Protein AF-A0A9W7TXG0-F1 (afdb_monomer_lite)

pLDDT: mean 72.2, std 14.2, range [39.59, 88.69]

Radius of gyration: 20.52 Å; chains: 1; bounding box: 58×40×48 Å

Sequence (157 aa):
MNDTLKYTEVTIVGYT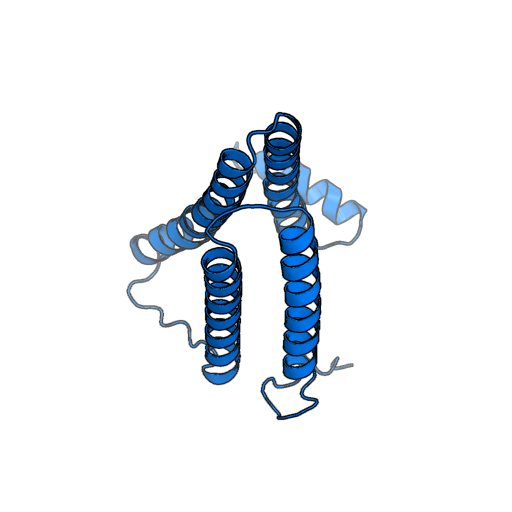LGIPDVIMGITFLAAGTSVPDCIASLIVARQGLGDMAVSNTIGSNVFDILVGLGVPWGIQTMAVNYGSVVQINSKGLVYSVVLLLGSVALTVLGIHVNRWRLDFKLGIYVLVLYAVFLCFSILIEYNVFTFVNLPMCQDEL

Organism: Triplophysa rosa (NCBI:txid992332)

InterPro domains:
  IPR004481 Sodium/potassium/calcium exchanger [PTHR10846] (10-150)
  IPR004837 Sodium/calcium exchanger membrane region [PF01699] (13-138)
  IPR044880 NCX, central ion-binding domain superfamily [G3DSA:1.20.1420.30] (5-139)

Foldseek 3Di:
DPPVVVVPPLVVVCVVVVHPSVCCCCVCVVCVQVVVLQVVLVVCVVVVNNVVSVVSNVVSVVCCCCVVPVVVVVCCCVPPDPDDDDPDPPQLVVVVVVLVVVLVVVLVVLCVVVVVDDDPVNVVVNVVSVVVSVVVNVCVVVCVPHCRDDDPDDPDD

Secondary structure (DSSP, 8-state):
--STTSSHHHHHHHHHHT--HHHHHHHHHHHHHHHHHHHHHHHHHHTT-HHHHHHHHHHHHHHHHIIIIIHHHHHHHHHT-TT------HHHHHHHHHHHHHHHHHHHHHHHHTTT---HHHHHHHHHHHHHHHHHHHHHHTTSSS--S--S-----

Structure (mmCIF, N/CA/C/O backbone):
data_AF-A0A9W7TXG0-F1
#
_entry.id   AF-A0A9W7TXG0-F1
#
loop_
_atom_site.group_PDB
_atom_site.id
_atom_site.type_symbol
_atom_site.label_atom_id
_atom_site.label_alt_id
_atom_site.label_comp_id
_atom_site.label_asym_id
_atom_site.label_entity_id
_atom_site.label_seq_id
_atom_site.pdbx_PDB_ins_code
_atom_site.Cartn_x
_atom_site.Cartn_y
_atom_site.Cartn_z
_atom_site.occupancy
_atom_site.B_iso_or_equiv
_atom_site.auth_seq_id
_atom_site.auth_comp_id
_atom_site.auth_asym_id
_atom_site.auth_atom_id
_atom_site.pdbx_PDB_model_num
ATOM 1 N N . MET A 1 1 ? 34.285 14.353 -10.438 1.00 43.69 1 MET A N 1
ATOM 2 C CA . MET A 1 1 ? 34.966 13.656 -9.320 1.00 43.69 1 MET A CA 1
ATOM 3 C C . MET A 1 1 ? 34.181 13.719 -7.999 1.00 43.69 1 MET A C 1
ATOM 5 O O . MET A 1 1 ? 34.749 13.370 -6.979 1.00 43.69 1 MET A O 1
ATOM 9 N N . ASN A 1 2 ? 32.892 14.110 -8.004 1.00 40.94 2 ASN A N 1
ATOM 10 C CA . ASN A 1 2 ? 32.049 14.172 -6.794 1.00 40.94 2 ASN A CA 1
ATOM 11 C C . ASN A 1 2 ? 30.741 13.360 -6.887 1.00 40.94 2 ASN A C 1
ATOM 13 O O . ASN A 1 2 ? 30.060 13.216 -5.878 1.00 40.94 2 ASN A O 1
ATOM 17 N N . ASP A 1 3 ? 30.409 12.784 -8.047 1.00 48.12 3 ASP A N 1
ATOM 18 C CA . ASP A 1 3 ? 29.173 12.000 -8.209 1.00 48.12 3 ASP A CA 1
ATOM 19 C C . ASP A 1 3 ? 29.360 10.508 -7.912 1.00 48.12 3 ASP A C 1
ATOM 21 O O . ASP A 1 3 ? 28.396 9.803 -7.646 1.00 48.12 3 ASP A O 1
ATOM 25 N N . THR A 1 4 ? 30.602 10.018 -7.882 1.00 50.62 4 THR A N 1
ATOM 26 C CA . THR A 1 4 ? 30.917 8.599 -7.643 1.00 50.62 4 THR A CA 1
ATOM 27 C C . THR A 1 4 ? 30.884 8.213 -6.158 1.00 50.62 4 THR A C 1
ATOM 29 O O . THR A 1 4 ? 30.825 7.031 -5.849 1.00 50.62 4 THR A O 1
ATOM 32 N N . LEU A 1 5 ? 30.892 9.180 -5.227 1.00 47.78 5 LEU A N 1
ATOM 33 C CA . LEU A 1 5 ? 30.926 8.911 -3.779 1.00 47.78 5 LEU A CA 1
ATOM 34 C C . LEU A 1 5 ? 29.542 8.767 -3.121 1.00 47.78 5 LEU A C 1
ATOM 36 O O . LEU A 1 5 ? 29.465 8.307 -1.987 1.00 47.78 5 LEU A O 1
ATOM 40 N N . LYS A 1 6 ? 28.446 9.120 -3.808 1.00 47.06 6 LYS A N 1
ATOM 41 C CA . LYS A 1 6 ? 27.081 8.931 -3.274 1.00 47.06 6 LYS A CA 1
ATOM 42 C C . LYS A 1 6 ? 26.516 7.526 -3.489 1.00 47.06 6 LYS A C 1
ATOM 44 O O . LYS A 1 6 ? 25.591 7.142 -2.784 1.00 47.06 6 LYS A O 1
ATOM 49 N N . TYR A 1 7 ? 27.069 6.761 -4.427 1.00 48.78 7 TYR A N 1
ATOM 50 C 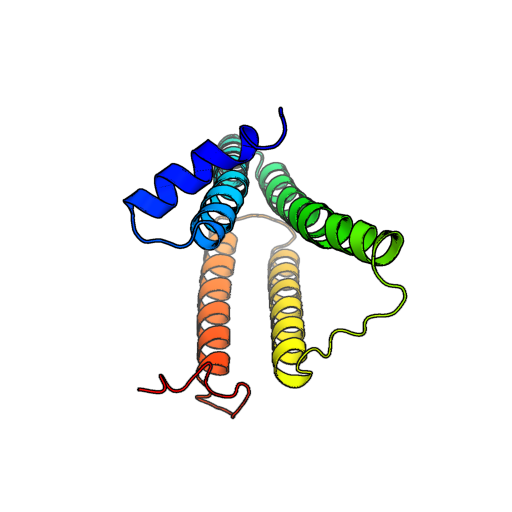CA . TYR A 1 7 ? 26.602 5.405 -4.737 1.00 48.78 7 TYR A CA 1
ATOM 51 C C . TYR A 1 7 ? 27.254 4.332 -3.853 1.00 48.78 7 TYR A C 1
ATOM 53 O O . TYR A 1 7 ? 26.931 3.155 -3.960 1.00 48.78 7 TYR A O 1
ATOM 61 N N . THR A 1 8 ? 28.174 4.712 -2.969 1.00 55.41 8 THR A N 1
ATOM 62 C CA . THR A 1 8 ? 29.118 3.771 -2.359 1.00 55.41 8 THR A CA 1
ATOM 63 C C . THR A 1 8 ? 28.560 3.053 -1.126 1.00 55.41 8 THR A C 1
ATOM 65 O O . THR A 1 8 ? 28.860 1.884 -0.930 1.00 55.41 8 THR A O 1
ATOM 68 N N . GLU A 1 9 ? 27.697 3.687 -0.329 1.00 54.62 9 GLU A N 1
ATOM 69 C CA . GLU A 1 9 ? 27.179 3.081 0.915 1.00 54.62 9 GLU A CA 1
ATOM 70 C C . GLU A 1 9 ? 26.253 1.883 0.641 1.00 54.62 9 GLU A C 1
ATOM 72 O O . GLU A 1 9 ? 26.399 0.825 1.250 1.00 54.62 9 GLU A O 1
ATOM 77 N N . VAL A 1 10 ? 25.342 2.013 -0.330 1.00 51.19 10 VAL A N 1
ATOM 78 C CA . VAL A 1 10 ? 24.383 0.948 -0.681 1.00 51.19 10 VAL A CA 1
ATOM 79 C C . VAL A 1 10 ? 25.086 -0.214 -1.391 1.00 51.19 10 VAL A C 1
ATOM 81 O O . VAL A 1 10 ? 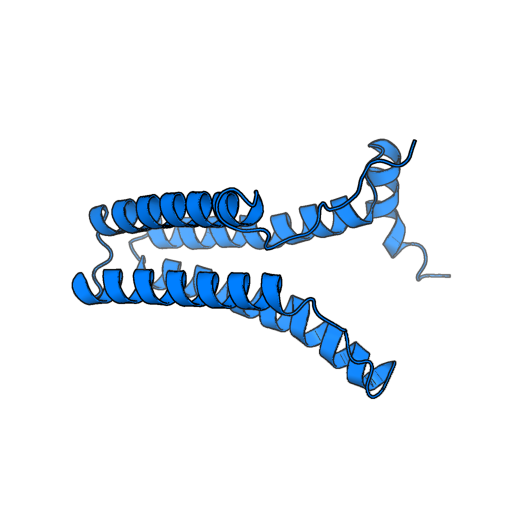24.794 -1.371 -1.105 1.00 51.19 10 VAL A O 1
ATOM 84 N N . THR A 1 11 ? 26.071 0.093 -2.239 1.00 53.81 11 THR A N 1
ATOM 85 C CA . THR A 1 11 ? 26.827 -0.901 -3.021 1.00 53.81 11 THR A CA 1
ATOM 86 C C . THR A 1 11 ? 27.772 -1.741 -2.146 1.00 53.81 11 THR A C 1
ATOM 88 O O . THR A 1 11 ? 27.989 -2.920 -2.408 1.00 53.81 11 THR A O 1
ATOM 91 N N . ILE A 1 12 ? 28.327 -1.177 -1.062 1.00 55.81 12 ILE A N 1
ATOM 92 C CA . ILE A 1 12 ? 29.228 -1.912 -0.150 1.00 55.81 12 ILE A CA 1
ATOM 93 C C . ILE A 1 12 ? 28.463 -2.952 0.684 1.00 55.81 12 ILE A C 1
ATOM 95 O O . ILE A 1 12 ? 28.956 -4.063 0.905 1.00 55.81 12 ILE A O 1
ATOM 99 N N . VAL A 1 13 ? 27.251 -2.623 1.138 1.00 56.03 13 VAL A N 1
ATOM 100 C CA . VAL A 1 13 ? 26.441 -3.538 1.957 1.00 56.03 13 VAL A CA 1
ATOM 101 C C . VAL A 1 13 ? 25.901 -4.705 1.116 1.00 56.03 13 VAL A C 1
ATOM 103 O O . VAL A 1 13 ? 25.885 -5.839 1.597 1.00 56.03 13 VAL A O 1
ATOM 106 N N . GLY A 1 14 ? 25.551 -4.478 -0.156 1.00 49.62 14 GLY A N 1
ATOM 107 C CA . GLY A 1 14 ? 25.003 -5.518 -1.040 1.00 49.62 14 GLY A CA 1
ATOM 108 C C . GLY A 1 14 ? 26.060 -6.507 -1.501 1.00 49.62 14 GLY A C 1
ATOM 109 O O . GLY A 1 14 ? 25.835 -7.719 -1.481 1.00 49.62 14 GLY A O 1
ATOM 110 N N . TYR A 1 15 ? 27.274 -6.013 -1.755 1.00 51.03 15 TYR A N 1
ATOM 111 C CA . TYR A 1 15 ? 28.436 -6.853 -2.046 1.00 51.03 15 TYR A CA 1
ATOM 112 C C . TYR A 1 15 ? 28.838 -7.757 -0.865 1.00 51.03 15 TYR A C 1
ATOM 114 O O . TYR A 1 15 ? 29.364 -8.848 -1.073 1.00 51.03 15 TYR A O 1
ATOM 122 N N . THR A 1 16 ? 28.563 -7.339 0.378 1.00 52.81 16 THR A N 1
ATOM 123 C CA . THR A 1 16 ? 28.902 -8.106 1.594 1.00 52.81 16 THR A CA 1
ATOM 124 C C . THR A 1 16 ? 27.891 -9.224 1.891 1.00 52.81 16 THR A C 1
ATOM 126 O O . THR A 1 16 ? 28.244 -10.227 2.507 1.00 52.81 16 THR A O 1
ATOM 129 N N . LEU A 1 17 ? 26.641 -9.077 1.438 1.00 55.19 17 LEU A N 1
ATOM 130 C CA . LEU A 1 17 ? 25.550 -10.033 1.678 1.00 55.19 17 LEU A CA 1
ATOM 131 C C . LEU A 1 17 ? 25.218 -10.917 0.464 1.00 55.19 17 LEU A C 1
ATOM 133 O O . LEU A 1 17 ? 24.398 -11.823 0.587 1.00 55.19 17 LEU A O 1
ATOM 137 N N . GLY A 1 18 ? 25.839 -10.677 -0.696 1.00 56.22 18 GLY A N 1
ATOM 138 C CA . GLY A 1 18 ? 25.551 -11.413 -1.934 1.00 56.22 18 GLY A CA 1
ATOM 139 C C . GLY A 1 18 ? 24.156 -11.131 -2.505 1.00 56.22 18 GLY A C 1
ATOM 140 O O . GLY A 1 18 ? 23.662 -11.899 -3.328 1.00 56.22 18 GLY A O 1
ATOM 141 N N . ILE A 1 19 ? 23.511 -10.046 -2.063 1.00 58.16 19 ILE A N 1
ATOM 142 C CA . ILE A 1 19 ? 22.169 -9.639 -2.488 1.00 58.16 19 ILE A CA 1
ATOM 143 C C . ILE A 1 19 ? 22.327 -8.474 -3.475 1.00 58.16 19 ILE A C 1
ATOM 145 O O . ILE A 1 19 ? 23.010 -7.506 -3.142 1.00 58.16 19 ILE A O 1
ATOM 149 N N . PRO A 1 20 ? 21.692 -8.524 -4.661 1.00 68.75 20 PRO A N 1
ATOM 150 C CA . PRO A 1 20 ? 21.745 -7.441 -5.637 1.00 68.75 20 PRO A CA 1
ATOM 151 C C . PRO A 1 20 ? 21.388 -6.084 -5.014 1.00 68.75 20 PRO A C 1
ATOM 153 O O . PRO A 1 20 ? 20.340 -5.950 -4.377 1.00 68.75 20 PRO A O 1
ATOM 156 N N . ASP A 1 21 ? 22.210 -5.059 -5.259 1.00 62.84 21 ASP A N 1
ATOM 157 C CA . ASP A 1 21 ? 22.036 -3.705 -4.700 1.00 62.84 21 ASP A CA 1
ATOM 158 C C . ASP A 1 21 ? 20.665 -3.100 -5.021 1.00 62.84 21 ASP A C 1
ATOM 160 O O . ASP A 1 21 ? 20.095 -2.350 -4.229 1.00 62.84 21 ASP A O 1
ATOM 164 N N . VAL A 1 22 ? 20.093 -3.484 -6.165 1.00 62.91 22 VAL A N 1
ATOM 165 C CA . VAL A 1 22 ? 18.744 -3.092 -6.586 1.00 62.91 22 VAL A CA 1
ATOM 166 C C . VAL A 1 22 ? 17.684 -3.625 -5.621 1.00 62.91 22 VAL A C 1
ATOM 168 O O . VAL A 1 22 ? 16.773 -2.885 -5.267 1.00 62.91 22 VAL A O 1
ATOM 171 N N . ILE A 1 23 ? 17.812 -4.872 -5.154 1.00 67.44 23 ILE A N 1
ATOM 172 C CA . ILE A 1 23 ? 16.852 -5.512 -4.243 1.00 67.44 23 ILE A CA 1
ATOM 173 C C . ILE A 1 23 ? 16.941 -4.887 -2.852 1.00 67.44 23 ILE A C 1
ATOM 175 O O . ILE A 1 23 ? 15.912 -4.611 -2.234 1.00 67.44 23 ILE A O 1
ATOM 179 N N . MET A 1 24 ? 18.150 -4.599 -2.366 1.00 67.50 24 MET A N 1
ATOM 180 C CA . MET A 1 24 ? 18.300 -3.841 -1.123 1.00 67.50 24 MET A CA 1
ATOM 181 C C . MET A 1 24 ? 17.745 -2.428 -1.255 1.00 67.50 24 MET A C 1
ATOM 183 O O . MET A 1 24 ? 17.029 -1.989 -0.362 1.00 67.50 24 MET A O 1
ATOM 187 N N . GLY A 1 25 ? 18.036 -1.737 -2.360 1.00 67.81 25 GLY A N 1
ATOM 188 C CA . GLY A 1 25 ? 17.551 -0.388 -2.622 1.00 67.81 25 GLY A CA 1
ATOM 189 C C . GLY A 1 25 ? 16.029 -0.324 -2.591 1.00 67.81 25 GLY A C 1
ATOM 190 O O . GLY A 1 25 ? 15.477 0.448 -1.820 1.00 67.81 25 GLY A O 1
ATOM 191 N N . ILE A 1 26 ? 15.339 -1.183 -3.344 1.00 70.00 26 ILE A N 1
ATOM 192 C CA . ILE A 1 26 ? 13.868 -1.207 -3.344 1.00 70.00 26 ILE A CA 1
ATOM 193 C C . ILE A 1 26 ? 13.293 -1.666 -1.999 1.00 70.00 26 ILE A C 1
ATOM 195 O O . ILE A 1 26 ? 12.309 -1.094 -1.551 1.00 70.00 26 ILE A O 1
ATOM 199 N N . THR A 1 27 ? 13.904 -2.639 -1.315 1.00 75.44 27 THR A N 1
ATOM 200 C CA . THR A 1 27 ? 13.351 -3.193 -0.067 1.00 75.44 27 THR A CA 1
ATOM 201 C C . THR A 1 27 ? 13.562 -2.257 1.116 1.00 75.44 27 THR A C 1
ATOM 203 O O . THR A 1 27 ? 12.620 -2.003 1.856 1.00 75.44 27 THR A O 1
ATOM 206 N N . PHE A 1 28 ? 14.766 -1.709 1.303 1.00 76.69 28 PHE A N 1
ATOM 207 C CA . PHE A 1 28 ? 15.037 -0.758 2.385 1.00 76.69 28 PHE A CA 1
ATOM 208 C C . PHE A 1 28 ? 14.370 0.590 2.142 1.00 76.69 28 PHE A C 1
ATOM 210 O O . PHE A 1 28 ? 13.922 1.206 3.104 1.00 76.69 28 PHE A O 1
ATOM 217 N N . LEU A 1 29 ? 14.264 1.042 0.889 1.00 73.31 29 LEU A N 1
ATOM 218 C CA . LEU A 1 29 ? 13.542 2.272 0.575 1.00 73.31 29 LEU A CA 1
ATOM 219 C C . LEU A 1 29 ? 12.035 2.086 0.797 1.00 73.31 29 LEU A C 1
ATOM 221 O O . LEU A 1 29 ? 11.433 2.907 1.478 1.00 73.31 29 LEU A O 1
ATOM 225 N N . ALA A 1 30 ? 11.445 0.983 0.319 1.00 72.62 30 ALA A N 1
ATOM 226 C CA . ALA A 1 30 ? 10.023 0.693 0.525 1.00 72.62 30 ALA A CA 1
ATOM 227 C C . ALA A 1 30 ? 9.682 0.407 1.998 1.00 72.62 30 ALA A C 1
ATOM 229 O O . ALA A 1 30 ? 8.665 0.875 2.510 1.00 72.62 30 ALA A O 1
ATOM 230 N N . ALA A 1 31 ? 10.539 -0.327 2.714 1.00 77.50 31 ALA A N 1
ATOM 231 C CA . ALA A 1 31 ? 10.395 -0.513 4.157 1.00 77.50 31 ALA A CA 1
ATOM 232 C C . ALA A 1 31 ? 10.584 0.817 4.901 1.00 77.50 31 ALA A C 1
ATOM 234 O O . ALA A 1 31 ? 9.868 1.097 5.860 1.00 77.50 31 ALA A O 1
ATOM 235 N N . GLY A 1 32 ? 11.512 1.653 4.438 1.00 76.31 32 GLY A N 1
ATOM 236 C CA . GLY A 1 32 ? 11.804 2.968 4.993 1.00 76.31 32 GLY A CA 1
ATOM 237 C C . GLY A 1 32 ? 10.654 3.964 4.870 1.00 76.31 32 GLY A C 1
ATOM 238 O O . GLY A 1 32 ? 10.540 4.813 5.748 1.00 76.31 32 GLY A O 1
ATOM 239 N N . THR A 1 33 ? 9.787 3.854 3.857 1.00 78.56 33 THR A N 1
ATOM 240 C CA . THR A 1 33 ? 8.554 4.660 3.768 1.00 78.56 33 THR A CA 1
ATOM 241 C C . THR A 1 33 ? 7.418 4.036 4.584 1.00 78.56 33 THR A C 1
ATOM 243 O O . THR A 1 33 ? 6.854 4.674 5.468 1.00 78.56 33 THR A O 1
ATOM 246 N N . SER A 1 34 ? 7.165 2.736 4.420 1.00 79.12 34 SER A N 1
ATOM 247 C CA . SER A 1 34 ? 6.002 2.072 5.035 1.00 79.12 34 SER A CA 1
ATOM 248 C C . SER A 1 34 ? 6.075 1.941 6.567 1.00 79.12 34 SER A C 1
ATOM 250 O O . SER A 1 34 ? 5.049 1.970 7.252 1.00 79.12 34 SER A O 1
ATOM 252 N N . VAL A 1 35 ? 7.273 1.767 7.140 1.00 81.19 35 VAL A N 1
ATOM 253 C CA . VAL A 1 35 ? 7.465 1.606 8.594 1.00 81.19 35 VAL A CA 1
ATOM 254 C C . VAL A 1 35 ? 7.099 2.874 9.381 1.00 81.19 35 VAL A C 1
ATOM 256 O O . VAL A 1 35 ? 6.275 2.768 10.296 1.00 81.19 35 VAL A O 1
ATOM 259 N N . PRO A 1 36 ? 7.654 4.067 9.083 1.00 79.94 36 PRO A N 1
ATOM 260 C CA . PRO A 1 36 ? 7.277 5.287 9.792 1.00 79.94 36 PRO A CA 1
ATOM 261 C C . PRO A 1 36 ? 5.808 5.666 9.574 1.00 79.94 36 PRO A C 1
ATOM 263 O O . PRO A 1 36 ? 5.165 6.094 10.532 1.00 79.94 36 PRO A O 1
ATOM 266 N N . ASP A 1 37 ? 5.243 5.436 8.386 1.00 81.75 37 ASP A N 1
ATOM 267 C CA . ASP A 1 37 ? 3.819 5.684 8.116 1.00 81.75 37 ASP A CA 1
ATOM 268 C C . ASP A 1 37 ? 2.894 4.796 8.960 1.00 81.75 37 ASP A C 1
ATOM 270 O O . ASP A 1 37 ? 1.886 5.259 9.512 1.00 81.75 37 ASP A O 1
ATOM 274 N N . CYS A 1 38 ? 3.260 3.522 9.120 1.00 78.94 38 CYS A N 1
ATOM 275 C CA . CYS A 1 38 ? 2.553 2.584 9.986 1.00 78.94 38 CYS A CA 1
ATOM 276 C C . CYS A 1 38 ? 2.625 3.022 11.457 1.00 78.94 38 CYS A C 1
ATOM 278 O O . CYS A 1 38 ? 1.605 3.052 12.150 1.00 78.94 38 CYS A O 1
ATOM 280 N N . ILE A 1 39 ? 3.808 3.434 11.926 1.00 85.38 39 ILE A N 1
ATOM 281 C CA . ILE A 1 39 ? 4.009 3.921 13.297 1.00 85.38 39 ILE A CA 1
ATOM 282 C C . ILE A 1 39 ? 3.206 5.205 13.544 1.00 85.38 39 ILE A C 1
ATOM 284 O O . ILE A 1 39 ? 2.512 5.299 14.558 1.00 85.38 39 ILE A O 1
ATOM 288 N N . ALA A 1 40 ? 3.242 6.171 12.624 1.00 85.56 40 ALA A N 1
ATOM 289 C CA . ALA A 1 40 ? 2.493 7.422 12.731 1.00 85.56 40 ALA A CA 1
ATOM 290 C C . ALA A 1 40 ? 0.979 7.169 12.803 1.00 85.56 40 ALA A C 1
ATOM 292 O O . ALA A 1 40 ? 0.304 7.655 13.714 1.00 85.56 40 ALA A O 1
ATOM 293 N N . SER A 1 41 ? 0.455 6.330 11.906 1.00 83.44 41 SER A N 1
ATOM 294 C CA . SER A 1 41 ? -0.966 5.963 11.881 1.00 83.44 41 SER A CA 1
ATOM 295 C C . SER A 1 41 ? -1.378 5.206 13.153 1.00 83.44 41 SER A C 1
ATOM 297 O O . SER A 1 41 ? -2.446 5.460 13.712 1.00 83.44 41 SER A O 1
ATOM 299 N N . LEU A 1 42 ? -0.511 4.333 13.680 1.00 84.75 42 LEU A N 1
ATOM 300 C CA . LEU A 1 42 ? -0.748 3.610 14.931 1.00 84.75 42 LEU A CA 1
ATOM 301 C C . LEU A 1 42 ? -0.797 4.548 16.145 1.00 84.75 42 LEU A C 1
ATOM 303 O O . LEU A 1 42 ? -1.681 4.400 16.989 1.00 84.75 42 LEU A O 1
ATOM 307 N N . ILE A 1 43 ? 0.122 5.511 16.246 1.00 86.88 43 ILE A N 1
ATOM 308 C CA . ILE A 1 43 ? 0.156 6.484 17.349 1.00 86.88 43 ILE A CA 1
ATOM 309 C C . ILE A 1 43 ? -1.129 7.319 17.360 1.00 86.88 43 ILE A C 1
ATOM 311 O O . ILE A 1 43 ? -1.770 7.447 18.403 1.00 86.88 43 ILE A O 1
ATOM 315 N N . VAL A 1 44 ? -1.547 7.828 16.200 1.00 84.62 44 VAL A N 1
ATOM 316 C CA . VAL A 1 44 ? -2.767 8.638 16.050 1.00 84.62 44 VAL A CA 1
ATOM 317 C C . VAL A 1 44 ? -4.024 7.810 16.355 1.00 84.62 44 VAL A C 1
ATOM 319 O O . VAL A 1 44 ? -4.920 8.274 17.064 1.00 84.62 44 VAL A O 1
ATOM 322 N N . ALA A 1 45 ? -4.065 6.542 15.932 1.00 83.81 45 ALA A N 1
ATOM 323 C CA . ALA A 1 45 ? -5.153 5.627 16.279 1.00 83.81 45 ALA A CA 1
ATOM 324 C C . ALA A 1 45 ? -5.236 5.368 17.795 1.00 83.81 45 ALA A C 1
ATOM 326 O O . ALA A 1 45 ? -6.330 5.322 18.360 1.00 83.81 45 ALA A O 1
ATOM 327 N N . ARG A 1 46 ? -4.092 5.247 18.486 1.00 83.31 46 ARG A N 1
ATOM 328 C CA . ARG A 1 46 ? -4.030 5.071 19.951 1.00 83.31 46 ARG A CA 1
ATOM 329 C C . ARG A 1 46 ? -4.468 6.310 20.728 1.00 83.31 46 ARG A C 1
ATOM 331 O O . ARG A 1 46 ? -4.929 6.168 21.855 1.00 83.31 46 ARG A O 1
ATOM 338 N N . GLN A 1 47 ? -4.377 7.492 20.127 1.00 86.88 47 GLN A N 1
ATOM 339 C CA . GLN A 1 47 ? -4.887 8.746 20.690 1.00 86.88 47 GLN A CA 1
ATOM 340 C C . GLN A 1 47 ? -6.408 8.915 20.510 1.00 86.88 47 GLN A C 1
ATOM 342 O O . GLN A 1 47 ? -6.962 9.935 20.908 1.00 86.88 47 GLN A O 1
ATOM 347 N N . GLY A 1 48 ? -7.101 7.926 19.930 1.00 81.62 48 GLY A N 1
ATOM 348 C CA . GLY A 1 48 ? -8.544 7.976 19.680 1.00 81.62 48 GLY A CA 1
ATOM 349 C C . GLY A 1 48 ? -8.930 8.719 18.398 1.00 81.62 48 GLY A C 1
ATOM 350 O O . GLY A 1 48 ? -10.114 8.859 18.109 1.00 81.62 48 GLY A O 1
ATOM 351 N N . LEU A 1 49 ? -7.950 9.151 17.598 1.00 84.25 49 LEU A N 1
ATOM 352 C CA . LEU A 1 49 ? -8.145 9.865 16.335 1.00 84.25 49 LEU A CA 1
ATOM 353 C C . LEU A 1 49 ? -8.122 8.887 15.147 1.00 84.25 49 LEU A C 1
ATOM 355 O O . LEU A 1 49 ? -7.348 9.038 14.204 1.00 84.25 49 LEU A O 1
ATOM 359 N N . GLY A 1 50 ? -8.971 7.857 15.194 1.00 78.75 50 GLY A N 1
ATOM 360 C CA . GLY A 1 50 ? -9.015 6.797 14.176 1.00 78.75 50 GLY A CA 1
ATOM 361 C C . GLY A 1 50 ? -9.241 7.317 12.751 1.00 78.75 50 GLY A C 1
ATOM 362 O O . GLY A 1 50 ? -8.574 6.864 11.825 1.00 78.75 50 GLY A O 1
ATOM 363 N N . ASP A 1 51 ? -10.098 8.325 12.581 1.00 80.94 51 ASP A N 1
ATOM 364 C CA . ASP A 1 51 ? -10.381 8.925 11.269 1.00 80.94 51 ASP A CA 1
ATOM 365 C C . ASP A 1 51 ? -9.140 9.608 10.670 1.00 80.94 51 ASP A C 1
ATOM 367 O O . ASP A 1 51 ? -8.867 9.500 9.473 1.00 80.94 51 ASP A O 1
ATOM 371 N N . MET A 1 52 ? -8.333 10.253 11.520 1.00 83.38 52 MET A N 1
ATOM 372 C CA . MET A 1 52 ? -7.069 10.867 11.114 1.00 83.38 52 MET A CA 1
ATOM 373 C C . MET A 1 52 ? -6.033 9.796 10.756 1.00 83.38 52 MET A C 1
ATOM 375 O O . MET A 1 52 ? -5.353 9.927 9.739 1.00 83.38 52 MET A O 1
ATOM 379 N N . ALA A 1 53 ? -5.954 8.709 11.528 1.00 83.31 53 ALA A N 1
ATOM 380 C CA . ALA A 1 53 ? -5.065 7.587 11.231 1.00 83.31 53 ALA A CA 1
ATOM 381 C C . ALA A 1 53 ? -5.373 6.953 9.863 1.00 83.31 53 ALA A C 1
ATOM 383 O O . ALA A 1 53 ? -4.458 6.728 9.073 1.00 83.31 53 ALA A O 1
ATOM 384 N N . VAL A 1 54 ? -6.656 6.737 9.549 1.00 82.25 54 VAL A N 1
ATOM 385 C CA . VAL A 1 54 ? -7.092 6.210 8.245 1.00 82.25 54 VAL A CA 1
ATOM 386 C C . VAL A 1 54 ? -6.731 7.177 7.116 1.00 82.25 54 VAL A C 1
ATOM 388 O O . VAL A 1 54 ? -6.205 6.748 6.089 1.00 82.25 54 VAL A O 1
ATOM 391 N N . SER A 1 55 ? -6.950 8.482 7.308 1.00 83.88 55 SER A N 1
ATOM 392 C CA . SER A 1 55 ? -6.593 9.490 6.301 1.00 83.88 55 SER A CA 1
ATOM 393 C C . SER A 1 55 ? -5.086 9.548 6.020 1.00 83.88 55 SER A C 1
ATOM 395 O O . SER A 1 55 ? -4.695 9.678 4.862 1.00 83.88 55 SER A O 1
ATOM 397 N N . ASN A 1 56 ? -4.250 9.378 7.051 1.00 85.94 56 ASN A N 1
ATOM 398 C CA . ASN A 1 56 ? -2.795 9.371 6.924 1.00 85.94 56 ASN A CA 1
ATOM 399 C C . ASN A 1 56 ? -2.314 8.157 6.121 1.00 85.94 56 ASN A C 1
ATOM 401 O O . ASN A 1 56 ? -1.580 8.313 5.154 1.00 85.94 56 ASN A O 1
ATOM 405 N N . THR A 1 57 ? -2.797 6.956 6.459 1.00 83.00 57 THR A N 1
ATOM 406 C CA . THR A 1 57 ? -2.424 5.728 5.736 1.00 83.00 57 THR A CA 1
ATOM 407 C C . THR A 1 57 ? -2.830 5.781 4.258 1.00 83.00 57 THR A C 1
ATOM 409 O O . THR A 1 57 ? -2.062 5.372 3.389 1.00 83.00 57 THR A O 1
ATOM 412 N N . ILE A 1 58 ? -4.024 6.299 3.946 1.00 84.75 58 ILE A N 1
ATOM 413 C CA . ILE A 1 58 ? -4.472 6.447 2.551 1.00 84.75 58 ILE A CA 1
ATOM 414 C C . ILE A 1 58 ? -3.631 7.509 1.828 1.00 84.75 58 ILE A C 1
ATOM 416 O O . ILE A 1 58 ? -3.220 7.291 0.690 1.00 84.75 58 ILE A O 1
ATOM 420 N N . GLY A 1 59 ? -3.360 8.641 2.485 1.00 83.31 59 GLY A N 1
ATOM 421 C CA . GLY A 1 59 ? -2.588 9.749 1.927 1.00 83.31 59 GLY A CA 1
ATOM 422 C C . GLY A 1 59 ? -1.151 9.370 1.573 1.00 83.31 59 GLY A C 1
ATOM 423 O O . GLY A 1 59 ? -0.731 9.639 0.447 1.00 83.31 59 GLY A O 1
ATOM 424 N N . SER A 1 60 ? -0.429 8.703 2.480 1.00 83.94 60 SER A N 1
ATOM 425 C CA . SER A 1 60 ? 0.958 8.276 2.242 1.00 83.94 60 SER A CA 1
ATOM 426 C C . SER A 1 60 ? 1.060 7.312 1.057 1.00 83.94 60 SER A C 1
ATOM 428 O O . SER A 1 60 ? 1.870 7.534 0.163 1.00 83.94 60 SER A O 1
ATOM 430 N N . ASN A 1 61 ? 0.159 6.328 0.944 1.00 85.69 61 ASN A N 1
ATOM 431 C CA . ASN A 1 61 ? 0.153 5.400 -0.197 1.00 85.69 61 ASN A CA 1
ATOM 432 C C . ASN A 1 61 ? -0.141 6.098 -1.535 1.00 85.69 61 ASN A C 1
ATOM 434 O O . ASN A 1 61 ? 0.447 5.764 -2.564 1.00 85.69 61 ASN A O 1
ATOM 438 N N . VAL A 1 62 ? -1.066 7.064 -1.546 1.00 86.69 62 VAL A N 1
ATOM 439 C CA . VAL A 1 62 ? -1.379 7.843 -2.756 1.00 86.69 62 VAL A CA 1
ATOM 440 C C . VAL A 1 62 ? -0.191 8.719 -3.155 1.00 86.69 62 VAL A C 1
ATOM 442 O O . VAL A 1 62 ? 0.123 8.815 -4.343 1.00 86.69 62 VAL A O 1
ATOM 445 N N . PHE A 1 63 ? 0.490 9.327 -2.182 1.00 85.75 63 PHE A N 1
ATOM 446 C CA . PHE A 1 63 ? 1.699 10.109 -2.416 1.00 85.75 63 PHE A CA 1
ATOM 447 C C . PHE A 1 63 ? 2.837 9.243 -2.968 1.00 85.75 63 PHE A C 1
ATOM 449 O O . PHE A 1 63 ? 3.429 9.617 -3.978 1.00 85.75 63 PHE A O 1
ATOM 456 N N . ASP A 1 64 ? 3.079 8.065 -2.391 1.00 85.38 64 ASP A N 1
ATOM 457 C CA . ASP A 1 64 ? 4.106 7.125 -2.852 1.00 85.38 64 ASP A CA 1
ATOM 458 C C . ASP A 1 64 ? 3.860 6.665 -4.293 1.00 85.38 64 ASP A C 1
ATOM 460 O O . ASP A 1 64 ? 4.793 6.592 -5.089 1.00 85.38 64 ASP A O 1
ATOM 464 N N . ILE A 1 65 ? 2.607 6.429 -4.686 1.00 85.00 65 ILE A N 1
ATOM 465 C CA . ILE A 1 65 ? 2.268 6.086 -6.075 1.00 85.00 65 ILE A CA 1
ATOM 466 C C . ILE A 1 65 ? 2.486 7.290 -7.004 1.00 85.00 65 ILE A C 1
ATOM 468 O O . ILE A 1 65 ? 3.115 7.160 -8.056 1.00 85.00 65 ILE A O 1
ATOM 472 N N . LEU A 1 66 ? 1.990 8.475 -6.636 1.00 84.94 66 LEU A N 1
ATOM 473 C CA . LEU A 1 66 ? 2.091 9.674 -7.477 1.00 84.94 66 LEU A CA 1
ATOM 474 C C . LEU A 1 66 ? 3.537 10.143 -7.651 1.00 84.94 66 LEU A C 1
ATOM 476 O O . LEU A 1 66 ? 3.947 10.490 -8.757 1.00 84.94 66 LEU A O 1
ATOM 480 N N . VAL A 1 67 ? 4.312 10.152 -6.572 1.00 84.88 67 VAL A N 1
ATOM 481 C CA . VAL A 1 67 ? 5.696 10.625 -6.582 1.00 84.88 67 VAL A CA 1
ATOM 482 C C . VAL A 1 67 ? 6.648 9.514 -6.995 1.00 84.88 67 VAL A C 1
ATOM 484 O O . VAL A 1 67 ? 7.522 9.757 -7.821 1.00 84.88 67 VAL A O 1
ATOM 487 N N . GLY A 1 68 ? 6.464 8.294 -6.495 1.00 81.81 68 GLY A N 1
ATOM 488 C CA . GLY A 1 68 ? 7.330 7.155 -6.799 1.00 81.81 68 GLY A CA 1
ATOM 489 C C . GLY A 1 68 ? 7.178 6.626 -8.224 1.00 81.81 68 GLY A C 1
ATOM 490 O O . GLY A 1 68 ? 8.182 6.292 -8.846 1.00 81.81 68 GLY A O 1
ATOM 491 N N . LEU A 1 69 ? 5.961 6.586 -8.781 1.00 80.75 69 LEU A N 1
ATOM 492 C CA . LEU A 1 69 ? 5.736 6.150 -10.168 1.00 80.75 69 LEU A CA 1
ATOM 493 C C . LEU A 1 69 ? 5.546 7.332 -11.123 1.00 80.75 69 LEU A C 1
ATOM 495 O O . LEU A 1 69 ? 6.124 7.346 -12.209 1.00 80.75 69 LEU A O 1
ATOM 499 N N . GLY A 1 70 ? 4.763 8.339 -10.733 1.00 82.38 70 GLY A N 1
ATOM 500 C CA . GLY A 1 70 ? 4.394 9.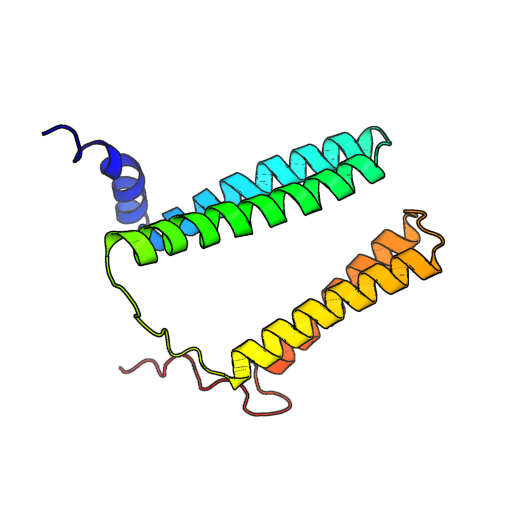439 -11.628 1.00 82.38 70 GLY A CA 1
ATOM 501 C C . GLY A 1 70 ? 5.554 10.367 -11.993 1.00 82.38 70 GLY A C 1
ATOM 502 O O . GLY A 1 70 ? 5.695 10.731 -13.160 1.00 82.38 70 GLY A O 1
ATOM 503 N N . VAL A 1 71 ? 6.420 10.727 -11.038 1.00 83.50 71 VAL A N 1
ATOM 504 C CA . VAL A 1 71 ? 7.523 11.674 -11.292 1.00 83.50 71 VAL A CA 1
ATOM 505 C C . VAL A 1 71 ? 8.626 11.067 -12.171 1.00 83.50 71 VAL A C 1
ATOM 507 O O . VAL A 1 71 ? 8.969 11.697 -13.173 1.00 83.50 71 VAL A O 1
ATOM 510 N N . PRO A 1 72 ? 9.164 9.858 -11.904 1.00 80.00 72 PRO A N 1
ATOM 511 C CA . PRO A 1 72 ? 10.191 9.264 -12.761 1.00 80.00 72 PRO A CA 1
ATOM 512 C C . PRO A 1 72 ? 9.690 9.001 -14.177 1.00 80.00 72 PRO A C 1
ATOM 514 O O . PRO A 1 72 ? 10.414 9.243 -15.141 1.00 80.00 72 PRO A O 1
ATOM 517 N N . TRP A 1 73 ? 8.438 8.557 -14.314 1.00 77.06 73 TRP A N 1
ATOM 518 C CA . TRP A 1 73 ? 7.839 8.292 -15.618 1.00 77.06 73 TRP A CA 1
ATOM 519 C C . TRP A 1 73 ? 7.558 9.588 -16.386 1.00 77.06 73 TRP A C 1
ATOM 521 O O . TRP A 1 73 ? 7.857 9.667 -17.576 1.00 77.06 73 TRP A O 1
ATOM 531 N N . GLY A 1 74 ? 7.103 10.640 -15.693 1.00 80.62 74 GLY A N 1
ATOM 532 C CA . GLY A 1 74 ? 6.960 11.996 -16.230 1.00 80.62 74 GLY A CA 1
ATOM 533 C C . GLY A 1 74 ? 8.285 12.585 -16.726 1.00 80.62 74 GLY A C 1
ATOM 534 O O . GLY A 1 74 ? 8.372 13.105 -17.838 1.00 80.62 74 GLY A O 1
ATOM 535 N N . ILE A 1 75 ? 9.352 12.445 -15.941 1.00 80.50 75 ILE A N 1
ATOM 536 C CA . ILE A 1 75 ? 10.694 12.891 -16.335 1.00 80.50 75 ILE A CA 1
ATOM 537 C C . ILE A 1 75 ? 11.200 12.067 -17.524 1.00 80.50 75 ILE A C 1
ATOM 539 O O . ILE A 1 75 ? 11.708 12.635 -18.487 1.00 80.50 75 ILE A O 1
ATOM 543 N N . GLN A 1 76 ? 11.024 10.744 -17.508 1.00 72.69 76 GLN A N 1
ATOM 544 C CA . GLN A 1 76 ? 11.473 9.863 -18.587 1.00 72.69 76 GLN A CA 1
ATOM 545 C C . GLN A 1 76 ? 10.746 10.144 -19.911 1.00 72.69 76 GLN A C 1
ATOM 547 O O . GLN A 1 76 ? 11.397 10.216 -20.957 1.00 72.69 76 GLN A O 1
ATOM 552 N N . THR A 1 77 ? 9.426 10.359 -19.880 1.00 72.69 77 THR A N 1
ATOM 553 C CA . THR A 1 77 ? 8.650 10.679 -21.089 1.00 72.69 77 THR A CA 1
ATOM 554 C C . THR A 1 77 ? 8.956 12.071 -21.639 1.00 72.69 77 THR A C 1
ATOM 556 O O . THR A 1 77 ? 8.838 12.264 -22.846 1.00 72.69 77 THR A O 1
ATOM 559 N N . MET A 1 78 ? 9.344 13.036 -20.796 1.00 72.00 78 MET A N 1
ATOM 560 C CA . MET A 1 78 ? 9.707 14.386 -21.246 1.00 72.00 78 MET A CA 1
ATOM 561 C C . MET A 1 78 ? 11.169 14.497 -21.700 1.00 72.00 78 MET A C 1
ATOM 563 O O . MET A 1 78 ? 11.454 15.270 -22.611 1.00 72.00 78 MET A O 1
ATOM 567 N N . ALA A 1 79 ? 12.093 13.758 -21.075 1.00 69.12 79 ALA A N 1
ATOM 568 C CA . ALA A 1 79 ? 13.534 13.943 -21.262 1.00 69.12 79 ALA A CA 1
ATOM 569 C C . ALA A 1 79 ? 14.223 12.890 -22.149 1.00 69.12 79 ALA A C 1
ATOM 571 O O . ALA A 1 79 ? 15.292 13.186 -22.678 1.00 69.12 79 ALA A O 1
ATOM 572 N N . VAL A 1 80 ? 13.675 11.672 -22.300 1.00 61.53 80 VAL A N 1
ATOM 573 C CA . VAL A 1 80 ? 14.433 10.535 -22.872 1.00 61.53 80 VAL A CA 1
ATOM 574 C C . VAL A 1 80 ? 13.836 9.967 -24.163 1.00 61.53 80 VAL A C 1
ATOM 576 O O . VAL A 1 80 ? 14.583 9.742 -25.109 1.00 61.53 80 VAL A O 1
ATOM 579 N N . ASN A 1 81 ? 12.525 9.718 -24.245 1.00 54.53 81 ASN A N 1
ATOM 580 C CA . ASN A 1 81 ? 11.915 9.140 -25.453 1.00 54.53 81 ASN A CA 1
ATOM 581 C C . ASN A 1 81 ? 10.438 9.534 -25.598 1.00 54.53 81 ASN A C 1
ATOM 583 O O . ASN A 1 81 ? 9.594 9.102 -24.812 1.00 54.53 81 ASN A O 1
ATOM 587 N N . TYR A 1 82 ? 10.111 10.291 -26.649 1.00 50.69 82 TYR A N 1
ATOM 588 C CA . TYR A 1 82 ? 8.728 10.516 -27.072 1.00 50.69 82 TYR A CA 1
ATOM 589 C C . TYR A 1 82 ? 8.154 9.211 -27.648 1.00 50.69 82 TYR A C 1
ATOM 591 O O . TYR A 1 82 ? 8.508 8.813 -28.754 1.00 50.69 82 TYR A O 1
ATOM 599 N N . GLY A 1 83 ? 7.246 8.556 -26.919 1.00 55.12 83 GLY A N 1
ATOM 600 C CA . GLY A 1 83 ? 6.380 7.515 -27.492 1.00 55.12 83 GLY A CA 1
ATOM 601 C C . GLY A 1 83 ? 6.843 6.060 -27.361 1.00 55.12 83 GLY A C 1
ATOM 602 O O . GLY A 1 83 ? 6.427 5.229 -28.166 1.00 55.12 83 GLY A O 1
ATOM 603 N N . SER A 1 84 ? 7.651 5.709 -26.354 1.00 48.84 84 SER A N 1
ATOM 604 C CA . SER A 1 84 ? 7.905 4.291 -26.058 1.00 48.84 84 SER A CA 1
ATOM 605 C C . SER A 1 84 ? 6.656 3.643 -25.451 1.00 48.84 84 SER A C 1
ATOM 607 O O . SER A 1 84 ? 6.299 3.890 -24.299 1.00 48.84 84 SER A O 1
ATOM 609 N N . VAL A 1 85 ? 5.961 2.832 -26.249 1.00 52.88 85 VAL A N 1
ATOM 610 C CA . VAL A 1 85 ? 4.810 2.040 -25.808 1.00 52.88 85 VAL A CA 1
ATOM 611 C C . VAL A 1 85 ? 5.302 0.788 -25.089 1.00 52.88 85 VAL A C 1
ATOM 613 O O . VAL A 1 85 ? 5.763 -0.173 -25.702 1.00 52.88 85 VAL A O 1
ATOM 616 N N . VAL A 1 86 ? 5.199 0.789 -23.763 1.00 53.72 86 VAL A N 1
ATOM 617 C CA . VAL A 1 86 ? 5.439 -0.412 -22.960 1.00 53.72 86 VAL A CA 1
ATOM 618 C C . VAL A 1 86 ? 4.296 -1.390 -23.235 1.00 53.72 86 VAL A C 1
ATOM 620 O O . VAL A 1 86 ? 3.141 -1.123 -22.907 1.00 53.72 86 VAL A O 1
ATOM 623 N N . GLN A 1 87 ? 4.606 -2.509 -23.889 1.00 50.31 87 GLN A N 1
ATOM 624 C CA . GLN A 1 87 ? 3.653 -3.590 -24.137 1.00 50.31 87 GLN A CA 1
ATOM 625 C C . GLN A 1 87 ? 3.416 -4.346 -22.827 1.00 50.31 87 GLN A C 1
ATOM 627 O O . GLN A 1 87 ? 4.202 -5.202 -22.428 1.00 50.31 87 GLN A O 1
ATOM 632 N N . ILE A 1 88 ? 2.340 -3.986 -22.132 1.00 55.88 88 ILE A N 1
ATOM 633 C CA . ILE A 1 88 ? 1.945 -4.604 -20.869 1.00 55.88 88 ILE A CA 1
ATOM 634 C C . ILE A 1 88 ? 1.035 -5.796 -21.180 1.00 55.88 88 ILE A C 1
ATOM 636 O O . ILE A 1 88 ? 0.017 -5.650 -21.862 1.00 55.88 88 ILE A O 1
ATOM 640 N N . ASN A 1 89 ? 1.402 -6.975 -20.674 1.00 58.44 89 ASN A N 1
ATOM 641 C CA . ASN A 1 89 ? 0.645 -8.215 -20.838 1.00 58.44 89 ASN A CA 1
ATOM 642 C C . ASN A 1 89 ? -0.815 -8.013 -20.383 1.00 58.44 89 ASN A C 1
ATOM 644 O O . ASN A 1 89 ? -1.106 -7.832 -19.198 1.00 58.44 89 ASN A O 1
ATOM 648 N N . SER A 1 90 ? -1.738 -7.981 -21.348 1.00 58.19 90 SER A N 1
ATOM 649 C CA . SER A 1 90 ? -3.056 -7.364 -21.163 1.00 58.19 90 SER A CA 1
ATOM 650 C C . SER A 1 90 ? -4.025 -8.193 -20.327 1.00 58.19 90 SER A C 1
ATOM 652 O O . SER A 1 90 ? -5.037 -7.663 -19.886 1.00 58.19 90 SER A O 1
ATOM 654 N N . LYS A 1 91 ? -3.757 -9.483 -20.098 1.00 63.38 91 LYS A N 1
ATOM 655 C CA . LYS A 1 91 ? -4.663 -10.325 -19.305 1.00 63.38 91 LYS A CA 1
ATOM 656 C C . LYS A 1 91 ? -4.352 -10.225 -17.817 1.00 63.38 91 LYS A C 1
ATOM 658 O O . LYS A 1 91 ? -5.220 -9.794 -17.067 1.00 63.38 91 LYS A O 1
ATOM 663 N N . GLY A 1 92 ? -3.117 -10.519 -17.406 1.00 69.38 92 GLY A N 1
ATOM 664 C CA . GLY A 1 92 ? -2.704 -10.447 -15.998 1.00 69.38 92 GLY A CA 1
ATOM 665 C C . GLY A 1 92 ? -2.935 -9.067 -15.379 1.00 69.38 92 GLY A C 1
ATOM 666 O O . GLY A 1 92 ? -3.530 -8.968 -14.311 1.00 69.38 92 GLY A O 1
ATOM 667 N N . LEU A 1 93 ? -2.584 -7.993 -16.098 1.00 74.88 93 LEU A N 1
ATOM 668 C CA . LEU A 1 93 ? -2.786 -6.626 -15.614 1.00 74.88 93 LEU A CA 1
ATOM 669 C C . LEU A 1 93 ? -4.271 -6.286 -15.418 1.00 74.88 93 LEU A C 1
ATOM 671 O O . LEU A 1 93 ? -4.638 -5.710 -14.397 1.00 74.88 93 LEU A O 1
ATOM 675 N N . VAL A 1 94 ? -5.134 -6.652 -16.373 1.00 80.69 94 VAL A N 1
ATOM 676 C CA . VAL A 1 94 ? -6.578 -6.391 -16.267 1.00 80.69 94 VAL A CA 1
ATOM 677 C C . VAL A 1 94 ? -7.168 -7.135 -15.072 1.00 80.69 94 VAL A C 1
ATOM 679 O O . VAL A 1 94 ? -7.947 -6.542 -14.331 1.00 80.69 94 VAL A O 1
ATOM 682 N N . TYR A 1 95 ? -6.761 -8.384 -14.823 1.00 77.69 95 TYR A N 1
ATOM 683 C CA . TYR A 1 95 ? -7.196 -9.113 -13.629 1.00 77.69 95 TYR A CA 1
ATOM 684 C C . TYR A 1 95 ? -6.716 -8.442 -12.342 1.00 77.69 95 TYR A C 1
ATOM 686 O O . TYR A 1 95 ? -7.538 -8.207 -11.460 1.00 77.69 95 TYR A O 1
ATOM 694 N N . SER A 1 96 ? -5.441 -8.056 -12.243 1.00 80.06 96 SER A N 1
ATOM 695 C CA . SER A 1 96 ? -4.912 -7.364 -11.060 1.00 80.06 96 SER A CA 1
ATOM 696 C C . SER A 1 96 ? -5.628 -6.040 -10.792 1.00 80.06 96 SER A C 1
ATOM 698 O O . SER A 1 96 ? -5.973 -5.748 -9.649 1.00 80.06 96 SER A O 1
ATOM 700 N N . VAL A 1 97 ? -5.916 -5.259 -11.838 1.00 84.12 97 VAL A N 1
ATOM 701 C CA . VAL A 1 97 ? -6.647 -3.989 -11.725 1.00 84.12 97 VAL A CA 1
ATOM 702 C C . VAL A 1 97 ? -8.096 -4.222 -11.299 1.00 84.12 97 VAL A C 1
ATOM 704 O O . VAL A 1 97 ? -8.575 -3.552 -10.388 1.00 84.12 97 VAL A O 1
ATOM 707 N N . VAL A 1 98 ? -8.798 -5.184 -11.906 1.00 85.12 98 VAL A N 1
ATOM 708 C CA . VAL A 1 98 ? -10.187 -5.513 -11.539 1.00 85.12 98 VAL A CA 1
ATOM 709 C C . VAL A 1 98 ? -10.269 -6.032 -10.103 1.00 85.12 98 VAL A C 1
ATOM 711 O O . VAL A 1 98 ? -11.165 -5.629 -9.364 1.00 85.12 98 VAL A O 1
ATOM 714 N N . LEU A 1 99 ? -9.326 -6.877 -9.681 1.00 83.00 99 LEU A N 1
ATOM 715 C CA . LEU A 1 99 ? -9.245 -7.387 -8.312 1.00 83.00 99 LEU A CA 1
ATOM 716 C C . LEU A 1 99 ? -8.980 -6.260 -7.305 1.00 83.00 99 LEU A C 1
ATOM 718 O O . LEU A 1 99 ? -9.679 -6.177 -6.295 1.00 83.00 99 LEU A O 1
ATOM 722 N N . LEU A 1 100 ? -8.035 -5.360 -7.596 1.00 84.81 100 LEU A N 1
ATOM 723 C CA . LEU A 1 100 ? -7.761 -4.180 -6.768 1.00 84.81 100 LEU A CA 1
ATOM 724 C C . LEU A 1 100 ? -8.978 -3.258 -6.653 1.00 84.81 100 LEU A C 1
ATOM 726 O O . LEU A 1 100 ? -9.347 -2.852 -5.555 1.00 84.81 100 LEU A O 1
ATOM 730 N N . LEU A 1 101 ? -9.639 -2.945 -7.768 1.00 87.19 101 LEU A N 1
ATOM 731 C CA . LEU A 1 101 ? -10.843 -2.112 -7.743 1.00 87.19 101 LEU A CA 1
ATOM 732 C C . LEU A 1 101 ? -11.987 -2.795 -6.984 1.00 87.19 101 LEU A C 1
ATOM 734 O O . LEU A 1 101 ? -12.705 -2.139 -6.229 1.00 87.19 101 LEU A O 1
ATOM 738 N N . GLY A 1 102 ? -12.133 -4.113 -7.135 1.00 87.06 102 GLY A N 1
ATOM 739 C CA . GLY A 1 102 ? -13.110 -4.912 -6.401 1.00 87.06 102 GLY A CA 1
ATOM 740 C C . GLY A 1 102 ? -12.879 -4.891 -4.889 1.00 87.06 102 GLY A C 1
ATOM 741 O O . GLY A 1 102 ? -13.835 -4.727 -4.131 1.00 87.06 102 GLY A O 1
ATOM 742 N N . SER A 1 103 ? -11.628 -4.997 -4.429 1.00 85.69 103 SER A N 1
ATOM 743 C CA . SER A 1 103 ? -11.308 -4.961 -2.996 1.00 85.69 103 SER A CA 1
ATOM 744 C C . SER A 1 103 ? -11.575 -3.584 -2.380 1.00 85.69 103 SER A C 1
ATOM 746 O O . SER A 1 103 ? -12.174 -3.490 -1.304 1.00 85.69 103 SER A O 1
ATOM 748 N N . VAL A 1 104 ? -11.239 -2.505 -3.092 1.00 86.62 104 VAL A N 1
ATOM 749 C CA . VAL A 1 104 ? -11.574 -1.133 -2.684 1.00 86.62 104 VAL A CA 1
ATOM 750 C C . VAL A 1 104 ? -13.091 -0.941 -2.617 1.00 86.62 104 VAL A C 1
ATOM 752 O O . VAL A 1 104 ? -13.608 -0.433 -1.624 1.00 86.62 104 VAL A O 1
ATOM 755 N N . ALA A 1 105 ? -13.841 -1.407 -3.616 1.00 86.94 105 ALA A N 1
ATOM 756 C CA . ALA A 1 105 ? -15.298 -1.300 -3.604 1.00 86.94 105 ALA A CA 1
ATOM 757 C C . ALA A 1 105 ? -15.932 -2.072 -2.432 1.00 86.94 105 ALA A C 1
ATOM 759 O O . ALA A 1 105 ? -16.788 -1.532 -1.731 1.00 86.94 105 ALA A O 1
ATOM 760 N N . LEU A 1 106 ? -15.495 -3.309 -2.172 1.00 84.44 106 LEU A N 1
ATOM 761 C CA . LEU A 1 106 ? -16.008 -4.138 -1.074 1.00 84.44 106 LEU A CA 1
ATOM 762 C C . LEU A 1 106 ? -15.723 -3.536 0.304 1.00 84.44 106 LEU A C 1
ATOM 764 O O . LEU A 1 106 ? -16.589 -3.562 1.181 1.00 84.44 106 LEU A O 1
ATOM 768 N N . THR A 1 107 ? -14.528 -2.981 0.501 1.00 83.44 107 THR A N 1
ATOM 769 C CA . THR A 1 107 ? -14.156 -2.326 1.763 1.00 83.44 107 THR A CA 1
ATOM 770 C C . THR A 1 107 ? -14.957 -1.046 1.989 1.00 83.44 107 THR A C 1
ATOM 772 O O . THR A 1 107 ? -15.515 -0.868 3.072 1.00 83.44 107 THR A O 1
ATOM 775 N N . VAL A 1 108 ? -15.122 -0.204 0.963 1.00 84.62 108 VAL A N 1
ATOM 776 C CA . VAL A 1 108 ? -15.955 1.009 1.033 1.00 84.62 108 VAL A CA 1
ATOM 777 C C . VAL A 1 108 ? -17.422 0.665 1.295 1.00 84.62 108 VAL A C 1
ATOM 779 O O . VAL A 1 108 ? -18.053 1.290 2.147 1.00 84.62 108 VAL A O 1
ATOM 782 N N . LEU A 1 109 ? -17.966 -0.359 0.630 1.00 84.38 109 LEU A N 1
ATOM 783 C CA . LEU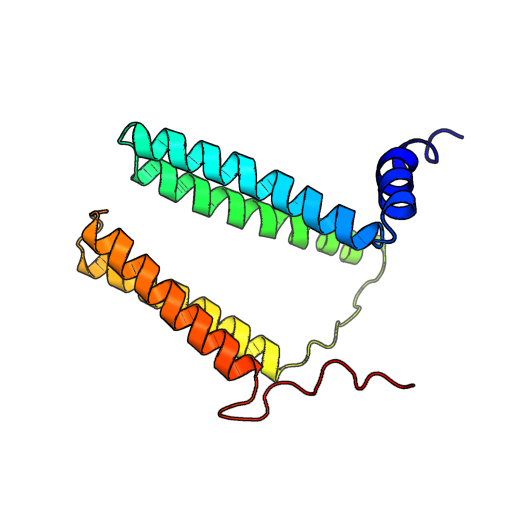 A 1 109 ? -19.327 -0.840 0.880 1.00 84.38 109 LEU A CA 1
ATOM 784 C C . LEU A 1 109 ? -19.488 -1.355 2.316 1.00 84.38 109 LEU A C 1
ATOM 786 O O . LEU A 1 109 ? -20.462 -1.002 2.979 1.00 84.38 109 LEU A O 1
ATOM 790 N N . GLY A 1 110 ? -18.524 -2.125 2.829 1.00 81.56 110 GLY A N 1
ATOM 791 C CA . GLY A 1 110 ? -18.527 -2.603 4.215 1.00 81.56 110 GLY A CA 1
ATOM 792 C C . GLY A 1 110 ? -18.537 -1.463 5.239 1.00 81.56 110 GLY A C 1
ATOM 793 O O . GLY A 1 110 ? -19.297 -1.500 6.207 1.00 81.56 110 GLY A O 1
ATOM 794 N N . ILE A 1 111 ? -17.759 -0.407 4.991 1.00 82.62 111 ILE A N 1
ATOM 795 C CA . ILE A 1 111 ? -17.731 0.806 5.823 1.00 82.62 111 ILE A CA 1
ATOM 796 C C . ILE A 1 111 ? -19.058 1.573 5.731 1.00 82.62 111 ILE A C 1
ATOM 798 O O . ILE A 1 111 ? -19.580 2.043 6.747 1.00 82.62 111 ILE A O 1
ATOM 802 N N . HIS A 1 112 ? -19.639 1.666 4.533 1.00 82.38 112 HIS A N 1
ATOM 803 C CA . HIS A 1 112 ? -20.908 2.355 4.305 1.00 82.38 112 HIS A CA 1
ATOM 804 C C . HIS A 1 112 ? -22.075 1.665 5.028 1.00 82.38 112 HIS A C 1
ATOM 806 O O . HIS A 1 112 ? -22.884 2.331 5.679 1.00 82.38 112 HIS A O 1
ATOM 812 N N . VAL A 1 113 ? -22.127 0.328 4.986 1.00 81.12 113 VAL A N 1
ATOM 813 C CA . VAL A 1 113 ? -23.117 -0.485 5.715 1.00 81.12 113 VAL A CA 1
ATOM 814 C C . VAL A 1 113 ? -22.984 -0.289 7.228 1.00 81.12 113 VAL A C 1
ATOM 816 O O . VAL A 1 113 ? -23.993 -0.220 7.928 1.00 81.12 113 VAL A O 1
ATOM 819 N N . ASN A 1 114 ? -21.763 -0.096 7.735 1.00 76.75 114 ASN A N 1
ATOM 820 C CA . ASN A 1 114 ? -21.508 0.187 9.149 1.00 76.75 114 ASN A CA 1
ATOM 821 C C . ASN A 1 114 ? -21.638 1.678 9.522 1.00 76.75 114 ASN A C 1
ATOM 823 O O . ASN A 1 114 ? -21.072 2.123 10.521 1.00 76.75 114 ASN A O 1
ATOM 827 N N . ARG A 1 115 ? -22.379 2.474 8.732 1.00 79.38 115 ARG A N 1
ATOM 828 C CA . ARG A 1 115 ? -22.683 3.891 9.018 1.00 79.38 115 ARG A CA 1
ATOM 829 C C . ARG A 1 115 ? -21.429 4.756 9.225 1.00 79.38 115 ARG A C 1
ATOM 831 O O . ARG A 1 115 ? -21.486 5.708 10.001 1.00 79.38 115 ARG A O 1
ATOM 838 N N . TRP A 1 116 ? -20.319 4.439 8.549 1.00 73.00 116 TRP A N 1
ATOM 839 C CA . TRP A 1 116 ? -19.044 5.161 8.686 1.00 73.00 116 TRP A CA 1
ATOM 840 C C . TRP A 1 116 ? -18.501 5.193 10.123 1.00 73.00 116 TRP A C 1
ATOM 842 O O . TRP A 1 116 ? -17.825 6.136 10.524 1.00 73.00 116 TRP A O 1
ATOM 852 N N . ARG A 1 117 ? -18.809 4.168 10.924 1.00 72.88 117 ARG A N 1
ATOM 853 C CA . ARG A 1 117 ? -18.260 4.006 12.273 1.00 72.88 117 ARG A CA 1
ATOM 854 C C . ARG A 1 117 ? -17.153 2.962 12.240 1.00 72.88 117 ARG A C 1
ATOM 856 O O . ARG A 1 117 ? -17.364 1.836 11.784 1.00 72.88 117 ARG A O 1
ATOM 863 N N . LEU A 1 118 ? -15.966 3.338 12.706 1.00 69.88 118 LEU A N 1
ATOM 864 C CA . LEU A 1 118 ? -14.825 2.433 12.795 1.00 69.88 118 LEU A CA 1
ATOM 865 C C . LEU A 1 118 ? -14.883 1.658 14.121 1.00 69.88 118 LEU A C 1
ATOM 867 O O . LEU A 1 118 ? -14.286 2.048 15.120 1.00 69.88 118 LEU A O 1
ATOM 871 N N . ASP A 1 119 ? -15.641 0.563 14.136 1.00 79.12 119 ASP A N 1
ATOM 872 C CA . ASP A 1 119 ? -15.707 -0.352 15.278 1.00 79.12 119 ASP A CA 1
ATOM 873 C C . ASP A 1 119 ? -14.642 -1.453 15.182 1.00 79.12 119 ASP A C 1
ATOM 875 O O . ASP A 1 119 ? -14.270 -1.898 14.095 1.00 79.12 119 ASP A O 1
ATOM 879 N N . PHE A 1 120 ? -14.223 -2.001 16.327 1.00 79.44 120 PHE A N 1
ATOM 880 C CA . PHE A 1 120 ? -13.292 -3.139 16.378 1.00 79.44 120 PHE A CA 1
ATOM 881 C C . PHE A 1 120 ? -13.796 -4.356 15.575 1.00 79.44 120 PHE A C 1
ATOM 883 O O . PHE A 1 120 ? -13.016 -5.066 14.941 1.00 79.44 120 PHE A O 1
ATOM 890 N N . LYS A 1 121 ? -15.122 -4.556 15.534 1.00 81.12 121 LYS A N 1
ATOM 891 C CA . LYS A 1 121 ? -15.771 -5.591 14.712 1.00 81.12 121 LYS A CA 1
ATOM 892 C C . LYS A 1 121 ? -15.557 -5.364 13.216 1.00 81.12 121 LYS A C 1
ATOM 894 O O . LYS A 1 121 ? -15.328 -6.325 12.487 1.00 81.12 121 LYS A O 1
ATOM 899 N N . LEU A 1 122 ? -15.603 -4.107 12.772 1.00 81.25 122 LEU A N 1
ATOM 900 C CA . LEU A 1 122 ? -15.334 -3.746 11.386 1.00 81.25 122 LEU A CA 1
ATOM 901 C C . LEU A 1 122 ? -13.850 -3.929 11.053 1.00 81.25 122 LEU A C 1
ATOM 903 O O . LEU A 1 122 ? -13.534 -4.427 9.981 1.00 81.25 122 LEU A O 1
ATOM 907 N N . GLY A 1 123 ? -12.950 -3.631 11.995 1.00 80.94 123 GLY A N 1
ATOM 908 C CA . GLY A 1 123 ? -11.523 -3.935 11.856 1.00 80.94 123 GLY A CA 1
ATOM 909 C C . GLY A 1 123 ? -11.257 -5.424 11.607 1.00 80.94 123 GLY A C 1
ATOM 910 O O . GLY A 1 123 ? -10.560 -5.771 10.656 1.00 80.94 123 GLY A O 1
ATOM 911 N N . ILE A 1 124 ? -11.872 -6.314 12.395 1.00 86.19 124 ILE A N 1
ATOM 912 C CA . ILE A 1 124 ? -11.778 -7.769 12.173 1.00 86.19 124 ILE A CA 1
ATOM 913 C C . ILE A 1 124 ? -12.393 -8.163 10.827 1.00 86.19 124 ILE A C 1
ATOM 915 O O . ILE A 1 124 ? -11.793 -8.945 10.095 1.00 86.19 124 ILE A O 1
ATOM 919 N N . TYR A 1 125 ? -13.560 -7.614 10.478 1.00 86.38 125 TYR A N 1
ATOM 920 C CA . TYR A 1 125 ? -14.204 -7.877 9.190 1.00 86.38 125 TYR A CA 1
ATOM 921 C C . TYR A 1 125 ? -13.293 -7.512 8.010 1.00 86.38 125 TYR A C 1
ATOM 923 O O . TYR A 1 125 ? -13.101 -8.329 7.113 1.00 86.38 125 TYR A O 1
ATOM 931 N N . VAL A 1 126 ? -12.684 -6.323 8.033 1.00 84.81 126 VAL A N 1
ATOM 932 C CA . VAL A 1 126 ? -11.767 -5.859 6.984 1.00 84.81 126 VAL A CA 1
ATOM 933 C C . VAL A 1 126 ? -10.506 -6.725 6.930 1.00 84.81 126 VAL A C 1
ATOM 935 O O . VAL A 1 126 ? -10.050 -7.047 5.838 1.00 84.81 126 VAL A O 1
ATOM 938 N N . LEU A 1 127 ? -9.975 -7.168 8.074 1.00 86.19 127 LEU A N 1
ATOM 939 C CA . LEU A 1 127 ? -8.795 -8.038 8.133 1.00 86.19 127 LEU A CA 1
ATOM 940 C C . LEU A 1 127 ? -9.083 -9.432 7.553 1.00 86.19 127 LEU A C 1
ATOM 942 O O . LEU A 1 127 ? -8.300 -9.944 6.755 1.00 86.19 127 LEU A O 1
ATOM 946 N N . VAL A 1 128 ? -10.231 -10.025 7.893 1.00 88.69 128 VAL A N 1
ATOM 947 C CA . VAL A 1 128 ? -10.677 -11.305 7.317 1.00 88.69 128 VAL A CA 1
ATOM 948 C C . VAL A 1 128 ? -10.932 -11.161 5.818 1.00 88.69 128 VAL A C 1
ATOM 950 O O . VAL A 1 128 ? -10.476 -11.998 5.043 1.00 88.69 128 VAL A O 1
ATOM 953 N N . LEU A 1 129 ? -11.607 -10.091 5.390 1.00 85.56 129 LEU A N 1
ATOM 954 C CA . LEU A 1 129 ? -11.861 -9.814 3.976 1.00 85.56 129 LEU A CA 1
ATOM 955 C C . LEU A 1 129 ? -10.551 -9.639 3.200 1.00 85.56 129 LEU A C 1
ATOM 957 O O . LEU A 1 129 ? -10.413 -10.198 2.115 1.00 85.56 129 LEU A O 1
ATOM 961 N N . TYR A 1 130 ? -9.572 -8.937 3.775 1.00 85.56 130 TYR A N 1
ATOM 962 C CA . TYR A 1 130 ? -8.233 -8.802 3.209 1.00 85.56 130 TYR A CA 1
ATOM 963 C C . TYR A 1 130 ? -7.525 -10.155 3.086 1.00 85.56 130 TYR A C 1
ATOM 965 O O . TYR A 1 130 ? -7.002 -10.460 2.022 1.00 85.56 130 TYR A O 1
ATOM 973 N N . ALA A 1 131 ? -7.558 -11.004 4.117 1.00 87.69 131 ALA A N 1
ATOM 974 C CA . ALA A 1 131 ? -6.953 -12.336 4.066 1.00 87.69 131 ALA A CA 1
ATOM 975 C C . ALA A 1 131 ? -7.605 -13.241 3.004 1.00 87.69 131 ALA A C 1
ATOM 977 O O . ALA A 1 131 ? -6.904 -13.937 2.271 1.00 87.69 131 ALA A O 1
ATOM 978 N N . VAL A 1 132 ? -8.937 -13.203 2.882 1.00 87.31 132 VAL A N 1
ATOM 979 C CA . VAL A 1 132 ? -9.681 -13.929 1.838 1.00 87.31 132 VAL A CA 1
ATOM 980 C C . VAL A 1 132 ? -9.314 -13.406 0.451 1.00 87.31 132 VAL A C 1
ATOM 982 O O . VAL A 1 132 ? -9.041 -14.202 -0.443 1.00 87.31 132 VAL A O 1
ATOM 985 N N . PHE A 1 133 ? -9.258 -12.085 0.276 1.00 86.38 133 PHE A N 1
ATOM 986 C CA . PHE A 1 133 ? -8.832 -11.457 -0.972 1.00 86.38 133 PHE A CA 1
ATOM 987 C C . PHE A 1 133 ? -7.406 -11.860 -1.356 1.00 86.38 133 PHE A C 1
ATOM 989 O O . PHE A 1 133 ? -7.171 -12.255 -2.493 1.00 86.38 133 PHE A O 1
ATOM 996 N N . LEU A 1 134 ? -6.468 -11.809 -0.408 1.00 83.56 134 LEU A N 1
ATOM 997 C CA . LEU A 1 134 ? -5.068 -12.168 -0.620 1.00 83.56 134 LEU A CA 1
ATOM 998 C C . LEU A 1 134 ? -4.952 -13.647 -1.019 1.00 83.56 134 LEU A C 1
ATOM 1000 O O . LEU A 1 134 ? -4.305 -13.973 -2.010 1.00 83.56 134 LEU A O 1
ATOM 1004 N N . CYS A 1 135 ? -5.666 -14.531 -0.318 1.00 85.81 135 CYS A N 1
ATOM 1005 C CA . CYS A 1 135 ? -5.752 -15.948 -0.664 1.00 85.81 135 CYS A CA 1
ATOM 1006 C C . CYS A 1 135 ? -6.305 -16.158 -2.083 1.00 8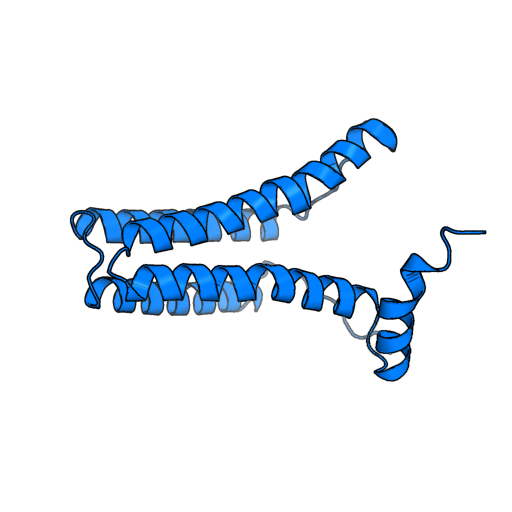5.81 135 CYS A C 1
ATOM 1008 O O . CYS A 1 135 ? -5.737 -16.924 -2.855 1.00 85.81 135 CYS A O 1
ATOM 1010 N N . PHE A 1 136 ? -7.367 -15.440 -2.459 1.00 82.50 136 PHE A N 1
ATOM 1011 C CA . PHE A 1 136 ? -7.966 -15.523 -3.792 1.00 82.50 136 PHE A CA 1
ATOM 1012 C C . PHE A 1 136 ? -7.038 -14.981 -4.888 1.00 82.50 136 PHE A C 1
ATOM 1014 O O . PHE A 1 136 ? -6.921 -15.591 -5.948 1.00 82.50 136 PHE A O 1
ATOM 1021 N N . SER A 1 137 ? -6.337 -13.875 -4.619 1.00 81.88 137 SER A N 1
ATOM 1022 C CA . SER A 1 137 ? -5.333 -13.296 -5.517 1.00 81.88 137 SER A CA 1
ATOM 1023 C C . SER A 1 137 ? -4.192 -14.280 -5.766 1.00 81.88 137 SER A C 1
ATOM 1025 O O . SER A 1 137 ? -3.854 -14.542 -6.916 1.00 81.88 137 SER A O 1
ATOM 1027 N N . ILE A 1 138 ? -3.669 -14.895 -4.700 1.00 81.00 138 ILE A N 1
ATOM 1028 C CA . ILE A 1 138 ? -2.647 -15.943 -4.784 1.00 81.00 138 ILE A CA 1
ATOM 1029 C C . ILE A 1 138 ? -3.176 -17.141 -5.582 1.00 81.00 138 ILE A C 1
ATOM 1031 O O . ILE A 1 138 ? -2.497 -17.626 -6.478 1.00 81.00 138 ILE A O 1
ATOM 1035 N N . LEU A 1 139 ? -4.395 -17.616 -5.312 1.00 79.88 139 LEU A N 1
ATOM 1036 C CA . LEU A 1 139 ? -4.981 -18.760 -6.023 1.00 79.88 139 LEU A CA 1
ATOM 1037 C C . LEU A 1 139 ? -5.127 -18.523 -7.534 1.00 79.88 139 LEU A C 1
ATOM 1039 O O . LEU A 1 139 ? -4.919 -19.447 -8.324 1.00 79.88 139 LEU A O 1
ATOM 1043 N N . ILE A 1 140 ? -5.501 -17.304 -7.931 1.00 73.94 140 ILE A N 1
ATOM 1044 C CA . ILE A 1 140 ? -5.565 -16.891 -9.339 1.00 73.94 140 ILE A CA 1
ATOM 1045 C C . ILE A 1 140 ? -4.162 -16.870 -9.949 1.00 73.94 140 ILE A C 1
ATOM 1047 O O . ILE A 1 140 ? -3.978 -17.337 -11.071 1.00 73.94 140 ILE A O 1
ATOM 1051 N N . GLU A 1 141 ? -3.174 -16.368 -9.211 1.00 71.19 141 GLU A N 1
ATOM 1052 C CA . GLU A 1 141 ? -1.787 -16.272 -9.665 1.00 71.19 141 GLU A CA 1
ATOM 1053 C C . GLU A 1 141 ? -1.108 -17.645 -9.803 1.00 71.19 141 GLU A C 1
ATOM 1055 O O . GLU A 1 141 ? -0.374 -17.871 -10.761 1.00 71.19 141 GLU A O 1
ATOM 1060 N N . TYR A 1 142 ? -1.451 -18.607 -8.940 1.00 69.69 142 TYR A N 1
ATOM 1061 C CA . TYR A 1 142 ? -1.028 -20.013 -9.028 1.00 69.69 142 TYR A CA 1
ATOM 1062 C C . TYR A 1 142 ? -1.770 -20.831 -10.109 1.00 69.69 142 TYR A C 1
ATOM 1064 O O . TYR A 1 142 ? -1.625 -22.052 -10.155 1.00 69.69 142 TYR A O 1
ATOM 1072 N N . ASN A 1 143 ? -2.556 -20.198 -10.992 1.00 65.25 143 ASN A N 1
ATOM 1073 C CA . ASN A 1 143 ? -3.275 -20.843 -12.104 1.00 65.25 143 ASN A CA 1
ATOM 1074 C C . ASN A 1 143 ? -4.223 -21.993 -11.698 1.00 65.25 143 ASN A C 1
ATOM 1076 O O . ASN A 1 143 ? -4.582 -22.821 -12.535 1.00 65.25 143 ASN A O 1
ATOM 1080 N N . VAL A 1 144 ? -4.685 -22.052 -10.442 1.00 62.59 144 VAL A N 1
ATOM 1081 C CA . VAL A 1 144 ? -5.510 -23.174 -9.943 1.00 62.59 144 VAL A CA 1
ATOM 1082 C C . VAL A 1 144 ? -6.851 -23.290 -10.683 1.00 62.59 144 VAL A C 1
ATOM 1084 O O . VAL A 1 144 ? -7.365 -24.393 -10.851 1.00 62.59 144 VAL A O 1
ATOM 1087 N N . PHE A 1 145 ? -7.410 -22.171 -11.158 1.00 54.69 145 PHE A N 1
ATOM 1088 C CA . PHE A 1 145 ? -8.711 -22.145 -11.842 1.00 54.69 145 PHE A CA 1
ATOM 1089 C C . PHE A 1 145 ? -8.635 -21.846 -13.349 1.00 54.69 145 PHE A C 1
ATOM 1091 O O . PHE A 1 145 ? -9.517 -22.270 -14.091 1.00 54.69 145 PHE A O 1
ATOM 1098 N N . THR A 1 146 ? -7.609 -21.127 -13.825 1.00 52.31 146 THR A N 1
ATOM 1099 C CA . THR A 1 146 ? -7.422 -20.789 -15.253 1.00 52.31 146 THR A CA 1
ATOM 1100 C C . THR A 1 146 ? -5.965 -20.377 -15.505 1.00 52.31 146 THR A C 1
ATOM 1102 O O . THR A 1 146 ? -5.382 -19.740 -14.637 1.00 52.31 146 THR A O 1
ATOM 1105 N N . PHE A 1 147 ? -5.378 -20.690 -16.670 1.00 51.62 147 PHE A N 1
ATOM 1106 C CA . PHE A 1 147 ? -4.039 -20.207 -17.065 1.00 51.62 147 PHE A CA 1
ATOM 1107 C C . PHE A 1 147 ? -4.068 -18.686 -17.329 1.00 51.62 147 PHE A C 1
ATOM 1109 O O . PHE A 1 147 ? -4.463 -18.250 -18.411 1.00 51.62 147 PHE A O 1
ATOM 1116 N N . VAL A 1 148 ? -3.687 -17.874 -16.342 1.00 56.09 148 VAL A N 1
ATOM 1117 C CA . VAL A 1 148 ? -3.637 -16.403 -16.414 1.00 56.09 148 VAL A CA 1
ATOM 1118 C C . VAL A 1 148 ? -2.203 -15.885 -16.568 1.00 56.09 148 VAL A C 1
ATOM 1120 O O . VAL A 1 148 ? -1.995 -14.936 -17.323 1.00 56.09 148 VAL A O 1
ATOM 1123 N N . ASN A 1 149 ? -1.213 -16.526 -15.937 1.00 47.91 149 ASN A N 1
ATOM 1124 C CA . ASN A 1 149 ? 0.209 -16.205 -16.115 1.00 47.91 149 ASN A CA 1
ATOM 1125 C C . ASN A 1 149 ? 0.990 -17.413 -16.657 1.00 47.91 149 ASN A C 1
ATOM 1127 O O . ASN A 1 149 ? 0.784 -18.544 -16.213 1.00 47.91 149 ASN A O 1
ATOM 1131 N N . LEU A 1 150 ? 1.878 -17.178 -17.632 1.00 49.78 150 LEU A N 1
ATOM 1132 C CA . LEU A 1 150 ? 2.911 -18.154 -17.998 1.00 49.78 150 LEU A CA 1
ATOM 1133 C C . LEU A 1 150 ? 3.926 -18.266 -16.846 1.00 49.78 150 LEU A C 1
ATOM 1135 O O . LEU A 1 150 ? 4.125 -17.274 -16.140 1.00 49.78 150 LEU A O 1
ATOM 1139 N N . PRO A 1 151 ? 4.570 -19.433 -16.651 1.00 49.06 151 PRO A N 1
ATOM 1140 C CA . PRO A 1 151 ? 5.609 -19.591 -15.637 1.00 49.06 151 PRO A CA 1
ATOM 1141 C C . PRO A 1 151 ? 6.672 -18.499 -15.800 1.00 49.06 151 PRO A C 1
ATOM 1143 O O . PRO A 1 151 ? 7.225 -18.322 -16.888 1.00 49.06 151 PRO A O 1
ATOM 1146 N N . MET A 1 152 ? 6.948 -17.758 -14.723 1.00 48.75 152 MET A N 1
ATOM 1147 C CA . MET A 1 152 ? 8.118 -16.887 -14.655 1.00 48.75 152 MET A CA 1
ATOM 1148 C C . MET A 1 152 ? 9.350 -17.784 -14.507 1.00 48.75 152 MET A C 1
ATOM 1150 O O . MET A 1 152 ? 9.759 -18.100 -13.398 1.00 48.75 152 MET A O 1
ATOM 1154 N N . CYS A 1 153 ? 9.872 -18.196 -15.666 1.00 47.47 153 CYS A N 1
ATOM 1155 C CA . CYS A 1 153 ? 11.090 -18.974 -15.897 1.00 47.47 153 CYS A CA 1
ATOM 1156 C C . CYS A 1 153 ? 11.027 -20.466 -15.514 1.00 47.47 153 CYS A C 1
ATOM 1158 O O . CYS A 1 153 ? 10.844 -20.846 -14.363 1.00 47.47 153 CYS A O 1
ATOM 1160 N N . GLN A 1 154 ? 11.255 -21.328 -16.513 1.00 42.72 154 GLN A N 1
ATOM 1161 C CA . GLN A 1 154 ? 12.061 -22.527 -16.290 1.00 42.72 154 GLN A CA 1
ATOM 1162 C C . GLN A 1 154 ? 13.466 -22.037 -15.937 1.00 42.72 154 GLN A C 1
ATOM 1164 O O . GLN A 1 154 ? 14.018 -21.221 -16.676 1.00 42.72 154 GLN A O 1
ATOM 1169 N N . ASP A 1 155 ? 14.022 -22.517 -14.828 1.00 43.59 155 ASP A N 1
ATOM 1170 C CA . ASP A 1 155 ? 15.462 -22.465 -14.601 1.00 43.59 155 ASP A CA 1
ATOM 1171 C C . ASP A 1 155 ? 16.122 -23.242 -15.752 1.00 43.59 155 ASP A C 1
ATOM 1173 O O . ASP A 1 155 ? 16.110 -24.476 -15.771 1.00 43.59 155 ASP A O 1
ATOM 1177 N N . GLU A 1 156 ? 16.601 -22.533 -16.776 1.00 43.41 156 GLU A N 1
ATOM 1178 C CA . GLU A 1 156 ? 17.471 -23.138 -17.779 1.00 43.41 156 GLU A CA 1
ATOM 1179 C C . GLU A 1 156 ? 18.813 -23.429 -17.101 1.00 43.41 156 GLU A C 1
ATOM 1181 O O . GLU A 1 156 ? 19.517 -22.519 -16.658 1.00 43.41 156 GLU A O 1
ATOM 1186 N N . LEU A 1 157 ? 19.076 -24.731 -16.964 1.00 39.59 157 LEU A N 1
ATOM 1187 C CA . LEU A 1 157 ? 20.327 -25.351 -16.531 1.00 39.59 157 LEU A CA 1
ATOM 1188 C C . LEU A 1 157 ? 21.496 -24.992 -17.459 1.00 39.59 157 LEU A C 1
ATOM 1190 O O . LEU A 1 157 ? 21.304 -25.087 -18.693 1.00 39.59 157 LEU A O 1
#